Protein AF-A0A7X2H3V4-F1 (afdb_monomer)

Organism: NCBI:txid2666075

Mean predicted aligned error: 11.64 Å

pLDDT: mean 83.15, std 11.75, range [38.66, 94.12]

Secondary structure (DSSP, 8-state):
-EEEEEEES---HHHHH-TTTEEE--TT---TT--TTT-SEEEEEEEEEEEE-TTS-EEEEEE-S-HHHHHHHHHHHHHHHHHHHHHHHH-----TT-SS-EEE-HHHHHHHHHHHTT--TTSPPP-HHHHHHHSEEEPPPPPHHHHHHHHHHHHT-

Radius of gyration: 23.76 Å; Cα contacts (8 Å, |Δi|>4): 156; chains: 1; bounding box: 51×52×58 Å

Sequence (157 aa):
MDVHLTLTKKQTKEVKAYPEIYKFISSKATFDFLDLHEYVFYPISFRVVRFVLPGGTYETVITTKRRESITQEIFARMLMYNFAEMMTSHVVISQMDKRHPYQVNFTVAVHVCRHFLRSRDDEPPPDVEALIRKNILPIRPIRPRQQNMRKIREISR

Solvent-accessible surface area (backbone atoms only — not comparable to full-atom values): 9609 Å² total; per-residue (Å²): 88,83,44,66,37,28,39,23,71,65,86,48,75,66,49,70,72,39,62,79,48,31,42,77,47,63,92,84,54,92,62,79,90,58,65,52,80,84,38,54,68,42,80,47,66,40,30,45,48,74,48,76,44,99,83,76,46,76,50,78,47,78,42,73,68,56,72,72,57,48,56,51,50,52,51,50,51,50,52,50,49,54,51,28,52,56,57,54,70,72,45,79,77,83,57,80,96,51,99,54,61,66,41,74,32,59,72,58,34,42,52,49,50,54,46,54,77,62,60,56,94,89,53,84,80,70,65,59,56,62,58,36,62,74,41,58,38,70,64,74,80,80,51,74,79,58,51,57,60,51,53,58,60,61,74,74,111

Foldseek 3Di:
DKAKEKEACDDDPVLVVCVSHYDHDHPPDPCPVDPCVVPRIHIDIWDWDWDADPVRDIDIDIGPDDPVVVVVVVVVVVVLLVQLVVLLVPQDADPPPDPADKGWPSVVSSVLSVVQVVDDPPDDRDPSNVSRNVHIDGDDPQDPVNVVVVVVVVVVD

Nearest PDB structures (foldseek):
  6tl4-assembly1_A  TM=5.031E-01  e=4.381E+00  Glycine max
  7d45-assembly1_K  TM=3.070E-01  e=4.658E+00  Homo sapiens
  2wbl-assembly1_B  TM=1.951E-01  e=2.520E+00  Arabidopsis thaliana

Structure (mmCIF, N/CA/C/O backbone):
data_AF-A0A7X2H3V4-F1
#
_entry.id   AF-A0A7X2H3V4-F1
#
loop_
_atom_site.group_PDB
_atom_site.id
_atom_site.type_symbol
_atom_site.label_atom_id
_atom_site.label_alt_id
_atom_site.label_comp_id
_atom_site.label_asym_id
_atom_site.label_entity_id
_atom_site.label_seq_id
_atom_site.pdbx_PDB_ins_code
_atom_site.Cartn_x
_atom_site.Cartn_y
_atom_site.Cartn_z
_atom_site.occupancy
_atom_site.B_iso_or_equiv
_atom_site.auth_seq_id
_atom_site.auth_comp_id
_atom_site.auth_asym_id
_atom_site.auth_atom_id
_atom_site.pdbx_PDB_model_num
ATOM 1 N N . MET A 1 1 ? -17.107 -4.349 5.310 1.00 85.94 1 MET A N 1
ATOM 2 C CA . MET A 1 1 ? -17.667 -4.293 6.671 1.00 85.94 1 MET A CA 1
ATOM 3 C C . MET A 1 1 ? -17.235 -2.991 7.310 1.00 85.94 1 MET A C 1
ATOM 5 O O . MET A 1 1 ? -16.046 -2.687 7.288 1.00 85.94 1 MET A O 1
ATOM 9 N N . ASP A 1 2 ? -18.187 -2.217 7.809 1.00 88.75 2 ASP A N 1
ATOM 10 C CA . ASP A 1 2 ? -17.928 -1.021 8.605 1.00 88.75 2 ASP A CA 1
ATOM 11 C C . ASP A 1 2 ? -17.875 -1.449 10.080 1.00 88.75 2 ASP A C 1
ATOM 13 O O . ASP A 1 2 ? -18.703 -2.243 10.523 1.00 88.75 2 ASP A O 1
ATOM 17 N N . VAL A 1 3 ? -16.840 -1.020 10.799 1.00 89.75 3 VAL A N 1
ATOM 18 C CA . VAL A 1 3 ? -16.541 -1.443 12.168 1.00 89.75 3 VAL A CA 1
ATOM 19 C C . VAL A 1 3 ? -16.450 -0.203 13.045 1.00 89.75 3 VAL A C 1
ATOM 21 O O . VAL A 1 3 ? -15.623 0.677 12.803 1.00 89.75 3 VAL A O 1
ATOM 24 N N . HIS A 1 4 ? -17.292 -0.162 14.072 1.00 92.19 4 HIS A N 1
ATOM 25 C CA . HIS A 1 4 ? -17.333 0.894 15.074 1.00 92.19 4 HIS A CA 1
ATOM 26 C C . HIS A 1 4 ? -17.115 0.258 16.439 1.00 92.19 4 HIS A C 1
ATOM 28 O O . HIS A 1 4 ? -17.859 -0.640 16.819 1.00 92.19 4 HIS A O 1
ATOM 34 N N . LEU A 1 5 ? -16.076 0.684 17.148 1.00 92.00 5 LEU A N 1
ATOM 35 C CA . LEU A 1 5 ? -15.763 0.164 18.474 1.00 92.00 5 LEU A CA 1
ATOM 36 C C . LEU A 1 5 ? -15.036 1.208 19.310 1.00 92.00 5 LEU A C 1
ATOM 38 O O . LEU A 1 5 ? -14.426 2.132 18.785 1.00 92.00 5 LEU A O 1
ATOM 42 N N . THR A 1 6 ? -15.123 1.074 20.624 1.00 92.38 6 THR A N 1
ATOM 43 C CA . THR A 1 6 ? -14.528 2.001 21.584 1.00 92.38 6 THR A CA 1
ATOM 44 C C . THR A 1 6 ? -13.391 1.311 22.310 1.00 92.38 6 THR A C 1
ATOM 46 O O . THR A 1 6 ? -13.589 0.323 23.017 1.00 92.38 6 THR A O 1
ATOM 49 N N . LEU A 1 7 ? -12.181 1.827 22.134 1.00 91.12 7 LEU A N 1
ATOM 50 C CA . LEU A 1 7 ? -10.995 1.328 22.812 1.00 91.12 7 LEU A CA 1
ATOM 51 C C . LEU A 1 7 ? -10.960 1.873 24.243 1.00 91.12 7 LEU A C 1
ATOM 53 O O . LEU A 1 7 ? -11.240 3.050 24.471 1.00 91.12 7 LEU A O 1
ATOM 57 N N . THR A 1 8 ? -10.620 1.035 25.220 1.00 89.69 8 THR A N 1
ATOM 58 C CA . THR A 1 8 ? -10.492 1.477 26.617 1.00 89.69 8 THR A CA 1
ATOM 59 C C . THR A 1 8 ? -9.499 0.631 27.411 1.00 89.69 8 THR A C 1
ATOM 61 O O . THR A 1 8 ? -9.328 -0.557 27.148 1.00 89.69 8 THR A O 1
ATOM 64 N N . LYS A 1 9 ? -8.857 1.231 28.420 1.00 87.25 9 LYS A N 1
ATOM 65 C CA . LYS A 1 9 ? -8.074 0.517 29.448 1.00 87.25 9 LYS A CA 1
ATOM 66 C C . LYS A 1 9 ? -8.911 0.178 30.690 1.00 87.25 9 LYS A C 1
ATOM 68 O O . LYS A 1 9 ? -8.410 -0.467 31.609 1.00 87.25 9 LYS A O 1
ATOM 73 N N . LYS A 1 10 ? -10.180 0.601 30.761 1.00 87.50 10 LYS A N 1
ATOM 74 C CA . LYS A 1 10 ? -11.052 0.285 31.899 1.00 87.50 10 LYS A CA 1
ATOM 75 C C . LYS A 1 10 ? -11.574 -1.145 31.816 1.00 87.50 10 LYS A C 1
ATOM 77 O O . LYS A 1 10 ? -11.940 -1.636 30.755 1.00 87.50 10 LYS A O 1
ATOM 82 N N . GLN A 1 11 ? -11.652 -1.795 32.972 1.00 87.69 11 GLN A N 1
ATOM 83 C CA . GLN A 1 11 ? -12.242 -3.123 33.132 1.00 87.69 11 GLN A CA 1
ATOM 84 C C . GLN A 1 11 ? -13.469 -3.062 34.050 1.00 87.69 11 GLN A C 1
ATOM 86 O O . GLN A 1 11 ? -13.498 -3.686 35.110 1.00 87.69 11 GLN A O 1
ATOM 91 N N . THR A 1 12 ? -14.480 -2.283 33.664 1.00 90.25 12 THR A N 1
ATOM 92 C CA . THR A 1 12 ? -15.753 -2.215 34.400 1.00 90.25 12 THR A CA 1
ATOM 93 C C . THR A 1 12 ? -16.657 -3.402 34.055 1.00 90.25 12 THR A C 1
ATOM 95 O O . THR A 1 12 ? -16.435 -4.101 33.063 1.00 90.25 12 THR A O 1
ATOM 98 N N . LYS A 1 13 ? -17.692 -3.643 34.875 1.00 92.56 13 LYS A N 1
ATOM 99 C CA . LYS A 1 13 ? -18.714 -4.669 34.590 1.00 92.56 13 LYS A CA 1
ATOM 100 C C . LYS A 1 13 ? -19.421 -4.403 33.255 1.00 92.56 13 LYS A C 1
ATOM 102 O O . LYS A 1 13 ? -19.630 -5.335 32.496 1.00 92.56 13 LYS A O 1
ATOM 107 N N . GLU A 1 14 ? -19.698 -3.137 32.957 1.00 90.75 14 GLU A N 1
ATOM 108 C CA . GLU A 1 14 ? -20.308 -2.689 31.701 1.00 90.75 14 GLU A CA 1
ATOM 109 C C . GLU A 1 14 ? -19.424 -2.977 30.479 1.00 90.75 14 GLU A C 1
ATOM 111 O O . GLU A 1 14 ? -19.874 -3.620 29.539 1.00 90.75 14 GLU A O 1
ATOM 116 N N . VAL A 1 15 ? -18.136 -2.609 30.520 1.00 90.25 15 VAL A N 1
ATOM 117 C CA . VAL A 1 15 ? -17.193 -2.873 29.414 1.00 90.25 15 VAL A CA 1
ATOM 118 C C . VAL A 1 15 ? -17.079 -4.368 29.110 1.00 90.25 15 VAL A C 1
ATOM 120 O O . VAL A 1 15 ? -16.928 -4.760 27.957 1.00 90.25 15 VAL A O 1
ATOM 123 N N . LYS A 1 16 ? -17.158 -5.218 30.140 1.00 90.62 16 LYS A N 1
ATOM 124 C CA . LYS A 1 16 ? -17.139 -6.678 29.977 1.00 90.62 16 LYS A CA 1
ATOM 125 C C . LYS A 1 16 ? -18.470 -7.243 29.471 1.00 90.62 16 LYS A C 1
ATOM 127 O O . LYS A 1 16 ? -18.457 -8.318 28.883 1.00 90.62 16 LYS A O 1
ATOM 132 N N . ALA A 1 17 ? -19.583 -6.550 29.710 1.00 94.00 17 ALA A N 1
ATOM 133 C CA . ALA A 1 17 ? -20.914 -6.975 29.286 1.00 94.00 17 ALA A CA 1
ATOM 134 C C . ALA A 1 17 ? -21.182 -6.716 27.793 1.00 94.00 17 ALA A C 1
ATOM 136 O O . ALA A 1 17 ? -21.961 -7.457 27.206 1.00 94.00 17 ALA A O 1
ATOM 137 N N . TYR A 1 18 ? -20.508 -5.727 27.188 1.00 93.06 18 TYR A N 1
ATOM 138 C CA . TYR A 1 18 ? -20.735 -5.300 25.797 1.00 93.06 18 TYR A CA 1
ATOM 139 C C . TYR A 1 18 ? -19.454 -5.359 24.932 1.00 93.06 18 TYR A C 1
ATOM 141 O O . TYR A 1 18 ? -18.916 -4.317 24.528 1.00 93.06 18 TYR A O 1
ATOM 149 N N . PRO A 1 19 ? -18.903 -6.560 24.657 1.00 90.06 19 PRO A N 1
ATOM 150 C CA . PRO A 1 19 ? -17.671 -6.735 23.875 1.00 90.06 19 PRO A CA 1
ATOM 151 C C . PRO A 1 19 ? -17.794 -6.333 22.393 1.00 90.06 19 PRO A C 1
ATOM 153 O O . PRO A 1 19 ? -16.780 -6.153 21.717 1.00 90.06 19 PRO A O 1
ATOM 156 N N . GLU A 1 20 ? -19.013 -6.207 21.873 1.00 89.62 20 GLU A N 1
ATOM 157 C CA . GLU A 1 20 ? -19.311 -5.701 20.533 1.00 89.62 20 GLU A CA 1
ATOM 158 C C . GLU A 1 20 ? -19.121 -4.183 20.416 1.00 89.62 20 GLU A C 1
ATOM 160 O O . GLU A 1 20 ? -18.825 -3.689 19.330 1.00 89.62 20 GLU A O 1
ATOM 165 N N . ILE A 1 21 ? -19.230 -3.456 21.535 1.00 89.50 21 ILE A N 1
ATOM 166 C CA . ILE A 1 21 ? -19.042 -2.002 21.607 1.00 89.50 21 ILE A CA 1
ATOM 167 C C . ILE A 1 21 ? -17.633 -1.669 22.098 1.00 89.50 21 ILE A C 1
ATOM 169 O O . ILE A 1 21 ? -16.978 -0.781 21.548 1.00 89.50 21 ILE A O 1
ATOM 173 N N . TYR A 1 22 ? -17.146 -2.368 23.128 1.00 92.75 22 TYR A N 1
ATOM 174 C CA . TYR A 1 22 ? -15.889 -2.036 23.794 1.00 92.75 22 TYR A CA 1
ATOM 175 C C . TYR A 1 22 ? -14.777 -3.038 23.507 1.00 92.75 22 TYR A C 1
ATOM 177 O O . TYR A 1 22 ? -14.928 -4.250 23.655 1.00 92.75 22 TYR A O 1
ATOM 185 N N . LYS A 1 23 ? -13.588 -2.512 23.207 1.00 91.31 23 LYS A N 1
ATOM 186 C CA . LYS A 1 23 ? -12.362 -3.299 23.101 1.00 91.31 23 LYS A CA 1
ATOM 187 C C . LYS A 1 23 ? -11.369 -2.876 24.176 1.00 91.31 23 LYS A C 1
ATOM 189 O O . LYS A 1 23 ? -10.806 -1.783 24.134 1.00 91.31 23 LYS A O 1
ATOM 194 N N . PHE A 1 24 ? -11.120 -3.780 25.121 1.00 90.31 24 PHE A N 1
ATOM 195 C CA . PHE A 1 24 ? -10.093 -3.575 26.135 1.00 90.31 24 PHE A CA 1
ATOM 196 C C . PHE A 1 24 ? -8.688 -3.612 25.516 1.00 90.31 24 PHE A C 1
ATOM 198 O O . PHE A 1 24 ? -8.348 -4.542 24.779 1.00 90.31 24 PHE A O 1
ATOM 205 N N . ILE A 1 25 ? -7.861 -2.628 25.866 1.00 87.00 25 ILE A N 1
ATOM 206 C CA . ILE A 1 25 ? -6.436 -2.575 25.544 1.00 87.00 25 ILE A CA 1
ATOM 207 C C . ILE A 1 25 ? -5.648 -2.724 26.841 1.00 87.00 25 ILE A C 1
ATOM 209 O O . ILE A 1 25 ? -5.830 -1.967 27.791 1.00 87.00 25 ILE A O 1
ATOM 213 N N . SER A 1 26 ? -4.752 -3.710 26.874 1.00 84.00 26 SER A N 1
ATOM 214 C CA . SER A 1 26 ? -3.846 -3.907 28.006 1.00 84.00 26 SER A CA 1
ATOM 215 C C . SER A 1 26 ? -2.951 -2.684 28.204 1.00 84.00 26 SER A C 1
ATOM 217 O O . SER A 1 26 ? -2.456 -2.108 27.238 1.00 84.00 26 SER A O 1
ATOM 219 N N . SER A 1 27 ? -2.657 -2.331 29.455 1.00 77.38 27 SER A N 1
ATOM 220 C CA . SER A 1 27 ? -1.674 -1.290 29.779 1.00 77.38 27 SER A CA 1
ATOM 221 C C . SER A 1 27 ? -0.264 -1.613 29.274 1.00 77.38 27 SER A C 1
ATOM 223 O O . SER A 1 27 ? 0.529 -0.699 29.100 1.00 77.38 27 SER A O 1
ATOM 225 N N . LYS A 1 28 ? 0.029 -2.893 29.007 1.00 81.88 28 LYS A N 1
ATOM 226 C CA . LYS A 1 28 ? 1.307 -3.374 28.456 1.00 81.88 28 LYS A CA 1
ATOM 227 C C . LYS A 1 28 ? 1.367 -3.360 26.923 1.00 81.88 28 LYS A C 1
ATOM 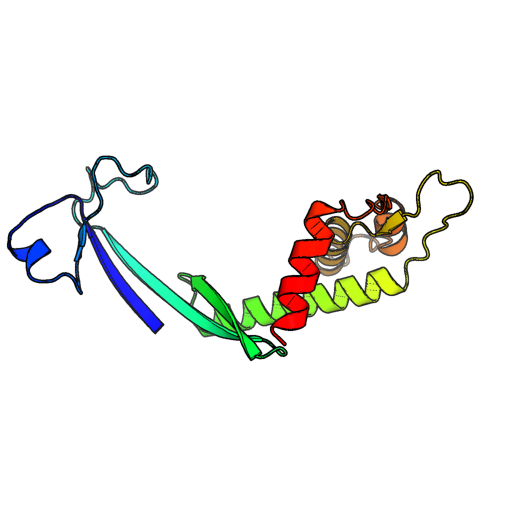229 O O . LYS A 1 28 ? 2.366 -3.794 26.360 1.00 81.88 28 LYS A O 1
ATOM 234 N N . ALA A 1 29 ? 0.289 -2.977 26.238 1.00 81.44 29 ALA A N 1
ATOM 235 C CA . ALA A 1 29 ? 0.296 -2.912 24.781 1.00 81.44 29 ALA A CA 1
ATOM 236 C C . ALA A 1 29 ? 1.259 -1.808 24.313 1.00 81.44 29 ALA A C 1
ATOM 238 O O . ALA A 1 29 ? 1.171 -0.688 24.803 1.00 81.44 29 ALA A O 1
ATOM 239 N N . THR A 1 30 ? 2.121 -2.104 23.336 1.00 79.31 30 THR A N 1
ATOM 240 C CA . THR A 1 30 ? 3.097 -1.167 22.732 1.00 79.31 30 THR A CA 1
ATOM 241 C C . THR A 1 30 ? 2.443 -0.152 21.782 1.00 79.31 30 THR A C 1
ATOM 243 O O . THR A 1 30 ? 3.018 0.227 20.764 1.00 79.31 30 THR A O 1
ATOM 246 N N . PHE A 1 31 ? 1.174 0.179 22.014 1.00 72.56 31 PHE A N 1
ATOM 247 C CA . PHE A 1 31 ? 0.389 1.029 21.129 1.00 72.56 31 PHE A CA 1
ATOM 248 C C . PHE A 1 31 ? 0.334 2.444 21.697 1.00 72.56 31 PHE A C 1
ATOM 250 O O . PHE A 1 31 ? -0.657 2.847 22.305 1.00 72.56 31 PHE A O 1
ATOM 257 N N . ASP A 1 32 ? 1.425 3.178 21.491 1.00 73.12 32 ASP A N 1
ATOM 258 C CA . ASP A 1 32 ? 1.675 4.478 22.131 1.00 73.12 32 ASP A CA 1
ATOM 259 C C . ASP A 1 32 ? 0.983 5.651 21.418 1.00 73.12 32 ASP A C 1
ATOM 261 O O . ASP A 1 32 ? 1.001 6.780 21.893 1.00 73.12 32 ASP A O 1
ATOM 265 N N . PHE A 1 33 ? 0.336 5.391 20.278 1.00 71.06 33 PHE A N 1
ATOM 266 C CA . PHE A 1 33 ? -0.344 6.413 19.477 1.00 71.06 33 PHE A CA 1
ATOM 267 C C . PHE A 1 33 ? -1.656 6.914 20.095 1.00 71.06 33 PHE A C 1
ATOM 269 O O . PHE A 1 33 ? -2.221 7.887 19.600 1.00 71.06 33 PHE A O 1
ATOM 276 N N . LEU A 1 34 ? -2.167 6.242 21.133 1.00 72.69 34 LEU A N 1
ATOM 277 C CA . LEU A 1 34 ? -3.394 6.632 21.823 1.00 72.69 34 LEU A CA 1
ATOM 278 C C . LEU A 1 34 ? -3.101 7.010 23.270 1.00 72.69 34 LEU A C 1
ATOM 280 O O . LEU A 1 34 ? -2.796 6.144 24.097 1.00 72.69 34 LEU A O 1
ATOM 284 N N . ASP A 1 35 ? -3.297 8.286 23.596 1.00 72.94 35 ASP A N 1
ATOM 285 C CA . ASP A 1 35 ? -3.327 8.728 24.984 1.00 72.94 35 ASP A CA 1
ATOM 286 C C . ASP A 1 35 ? -4.657 8.332 25.643 1.00 72.94 35 ASP A C 1
ATOM 288 O O . ASP A 1 35 ? -5.625 9.090 25.722 1.00 72.94 35 ASP A O 1
ATOM 292 N N . LEU A 1 36 ? -4.699 7.084 26.109 1.00 70.19 36 LEU A N 1
ATOM 293 C CA . LEU A 1 36 ? -5.833 6.540 26.855 1.00 70.19 36 LEU A CA 1
ATOM 294 C C . LEU A 1 36 ? -5.833 6.944 28.345 1.00 70.19 36 LEU A C 1
ATOM 296 O O . LEU A 1 36 ? -6.675 6.446 29.095 1.00 70.19 36 LEU A O 1
ATOM 300 N N . HIS A 1 37 ? -4.878 7.774 28.794 1.00 68.94 37 HIS A N 1
ATOM 301 C CA . HIS A 1 37 ? -4.889 8.360 30.141 1.00 68.94 37 HIS A CA 1
ATOM 302 C C . HIS A 1 37 ? -5.697 9.656 30.149 1.00 68.94 37 HIS A C 1
ATOM 304 O O . HIS A 1 37 ? -6.512 9.842 31.051 1.00 68.94 37 HIS A O 1
ATOM 310 N N . GLU A 1 38 ? -5.527 10.493 29.124 1.00 77.25 38 GLU A N 1
ATOM 311 C CA . GLU A 1 38 ? -6.374 11.667 28.900 1.00 77.25 38 GLU A CA 1
ATOM 312 C C . GLU A 1 38 ? -7.768 11.248 28.393 1.00 77.25 38 GLU A C 1
ATOM 314 O O . GLU A 1 38 ? -8.789 11.682 28.929 1.00 77.25 38 GLU A O 1
ATOM 319 N N . TYR A 1 39 ? -7.830 10.310 27.437 1.00 78.06 39 TYR A N 1
ATOM 320 C CA . TYR A 1 39 ? -9.083 9.824 26.847 1.00 78.06 39 TYR A CA 1
ATOM 321 C C . TYR A 1 39 ? -9.373 8.370 27.228 1.00 78.06 39 TYR A C 1
ATOM 323 O O . TYR A 1 39 ? -9.006 7.417 26.546 1.00 78.06 39 TYR A O 1
ATOM 331 N N . VAL A 1 40 ? -10.110 8.188 28.322 1.00 84.81 40 VAL A N 1
ATOM 332 C CA . VAL A 1 40 ? -10.440 6.868 28.895 1.00 84.81 40 VAL A CA 1
ATOM 333 C C . VAL A 1 40 ? -11.246 5.961 27.943 1.00 84.81 40 VAL A C 1
ATOM 335 O O . VAL A 1 40 ? -11.152 4.729 28.023 1.00 84.81 40 VAL A O 1
ATOM 338 N N . PHE A 1 41 ? -12.045 6.561 27.058 1.00 88.75 41 PHE A N 1
ATOM 339 C CA . PHE A 1 41 ? -12.833 5.889 26.026 1.00 88.75 41 PHE A CA 1
ATOM 340 C C . PHE A 1 41 ? -12.517 6.516 24.673 1.00 88.75 41 PHE A C 1
ATOM 342 O O . PHE A 1 41 ? -12.760 7.702 24.468 1.00 88.75 41 PHE A O 1
ATOM 349 N N . TYR A 1 42 ? -11.990 5.713 23.753 1.00 89.81 42 TYR A N 1
ATOM 350 C CA . TYR A 1 42 ? -11.528 6.185 22.455 1.00 89.81 42 TYR A CA 1
ATOM 351 C C . TYR A 1 42 ? -12.334 5.531 21.326 1.00 89.81 42 TYR A C 1
ATOM 353 O O . TYR A 1 42 ? -12.056 4.382 20.959 1.00 89.81 42 TYR A O 1
ATOM 361 N N . PRO A 1 43 ? -13.363 6.211 20.790 1.00 90.38 43 PRO A N 1
ATOM 362 C CA . PRO A 1 43 ? -14.152 5.679 19.691 1.00 90.38 43 PRO A CA 1
ATOM 363 C C . PRO A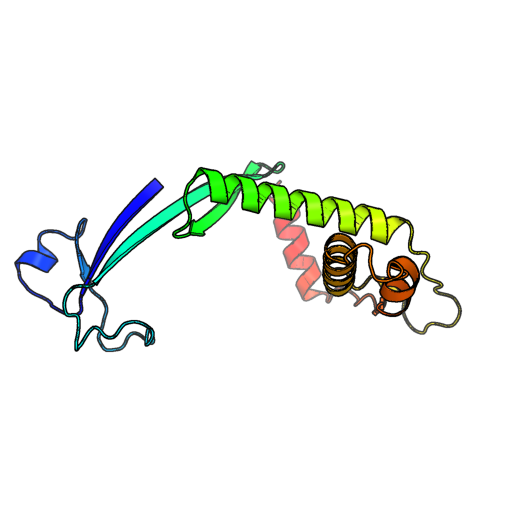 1 43 ? -13.306 5.627 18.417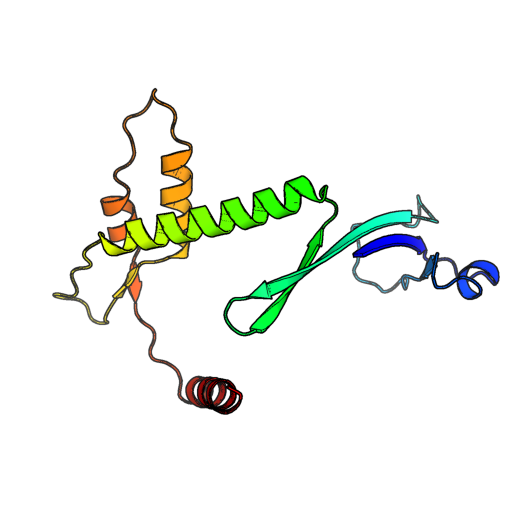 1.00 90.38 43 PRO A C 1
ATOM 365 O O . PRO A 1 43 ? -12.733 6.624 17.985 1.00 90.38 43 PRO A O 1
ATOM 368 N N . ILE A 1 44 ? -13.256 4.459 17.784 1.00 88.94 44 ILE A N 1
ATOM 369 C CA . ILE A 1 44 ? -12.603 4.250 16.497 1.00 88.94 44 ILE A CA 1
ATOM 370 C C . ILE A 1 44 ? -13.605 3.684 15.495 1.00 88.94 44 ILE A C 1
ATOM 372 O O . ILE A 1 44 ? -14.406 2.796 15.786 1.00 88.94 44 ILE A O 1
ATOM 376 N N . SER A 1 45 ? -13.546 4.229 14.285 1.00 89.81 45 SER A N 1
ATOM 377 C CA . SER A 1 45 ? -14.348 3.787 13.152 1.00 89.81 45 SER A CA 1
ATOM 378 C C . SER A 1 45 ? -13.422 3.457 11.997 1.00 89.81 45 SER A C 1
ATOM 380 O O . SER A 1 45 ? -12.661 4.311 11.539 1.00 89.81 45 SER A O 1
ATOM 382 N N . PHE A 1 46 ? -13.475 2.222 11.520 1.00 90.12 46 PHE A N 1
ATOM 383 C CA . PHE A 1 46 ? -12.692 1.783 10.375 1.00 90.12 46 PHE A CA 1
ATOM 384 C C . PHE A 1 46 ? -13.477 0.780 9.544 1.00 90.12 46 PHE A C 1
ATOM 386 O O . PHE A 1 46 ? -14.518 0.263 9.934 1.00 90.12 46 PHE A O 1
ATOM 393 N N . ARG A 1 47 ? -12.973 0.512 8.351 1.00 88.31 47 ARG A N 1
ATOM 394 C CA . ARG A 1 47 ? -13.580 -0.387 7.385 1.00 88.31 47 ARG A CA 1
ATOM 395 C C . ARG A 1 47 ? -12.636 -1.527 7.111 1.00 88.31 47 ARG A C 1
ATOM 397 O O . ARG A 1 47 ? -11.436 -1.320 6.959 1.00 88.31 47 ARG A O 1
ATOM 404 N N . VAL A 1 48 ? -13.212 -2.711 6.986 1.00 90.12 48 VAL A N 1
ATOM 405 C CA . VAL A 1 48 ? -12.541 -3.902 6.483 1.00 90.12 48 VAL A CA 1
ATOM 406 C C . VAL A 1 48 ? -13.136 -4.197 5.113 1.00 90.12 48 VAL A C 1
ATOM 408 O O . VAL A 1 48 ? -14.327 -4.512 4.992 1.00 90.12 48 VAL A O 1
ATOM 411 N N . VAL A 1 49 ? -12.327 -4.041 4.070 1.00 88.75 49 VAL A N 1
ATOM 412 C CA . VAL A 1 49 ? -12.703 -4.334 2.685 1.00 88.75 49 VAL A CA 1
ATOM 413 C C . VAL A 1 49 ? -11.953 -5.578 2.255 1.00 88.75 49 VAL A C 1
ATOM 415 O O . VAL A 1 49 ? -10.728 -5.599 2.296 1.00 88.75 49 VAL A O 1
ATOM 418 N N . ARG A 1 50 ? -12.691 -6.610 1.852 1.00 89.94 50 ARG A N 1
ATOM 419 C CA . ARG A 1 50 ? -12.136 -7.854 1.327 1.00 89.94 50 ARG A CA 1
ATOM 420 C C . ARG A 1 50 ? -12.591 -8.009 -0.117 1.00 89.94 50 ARG A C 1
ATOM 422 O O . ARG A 1 50 ? -13.790 -7.950 -0.375 1.00 89.94 50 ARG A O 1
ATOM 429 N N . PHE A 1 51 ? -11.649 -8.180 -1.033 1.00 86.31 51 PHE A N 1
ATOM 430 C CA . PHE A 1 51 ? -11.921 -8.345 -2.461 1.00 86.31 51 PHE A CA 1
ATOM 431 C C . PHE A 1 51 ? -11.176 -9.559 -3.013 1.00 86.31 51 PHE A C 1
ATOM 433 O O . PHE A 1 51 ? -10.193 -10.019 -2.429 1.00 86.31 51 PHE A O 1
ATOM 440 N N . VAL A 1 52 ? -11.705 -10.114 -4.101 1.00 88.00 52 VAL A N 1
ATOM 441 C CA . VAL A 1 52 ? -11.164 -11.301 -4.768 1.00 88.00 52 VAL A CA 1
ATOM 442 C C . VAL A 1 52 ? -10.171 -10.856 -5.831 1.00 88.00 52 VAL A C 1
ATOM 444 O O . VAL A 1 52 ? -10.462 -9.965 -6.627 1.00 88.00 52 VAL A O 1
ATOM 447 N N . LEU A 1 53 ? -9.001 -11.479 -5.837 1.00 86.06 53 LEU A N 1
ATOM 448 C CA . LEU A 1 53 ? -8.000 -11.325 -6.882 1.00 86.06 53 LEU A CA 1
ATOM 449 C C . LEU A 1 53 ? -8.275 -12.310 -8.030 1.00 86.06 53 LEU A C 1
ATOM 451 O O . LEU A 1 53 ? -8.895 -13.350 -7.801 1.00 86.06 53 LEU A O 1
ATOM 455 N N . PRO A 1 54 ? -7.747 -12.065 -9.245 1.00 80.69 54 PRO A N 1
ATOM 456 C CA . PRO A 1 54 ? -7.940 -12.947 -10.404 1.00 80.69 54 PRO A CA 1
ATOM 457 C C . PRO A 1 54 ? -7.544 -14.424 -10.199 1.00 80.69 54 PRO A C 1
ATOM 459 O O . PRO A 1 54 ? -7.951 -15.277 -10.975 1.00 80.69 54 PRO A O 1
ATOM 462 N N . GLY A 1 55 ? -6.780 -14.750 -9.150 1.00 84.88 55 GLY A N 1
ATOM 463 C CA . GLY A 1 55 ? -6.433 -16.125 -8.765 1.00 84.88 55 GLY A CA 1
ATOM 464 C C . GLY A 1 55 ? -7.349 -16.764 -7.713 1.00 84.88 55 GLY A C 1
ATOM 465 O O . GLY A 1 55 ? -6.938 -17.734 -7.085 1.00 84.88 55 GLY A O 1
ATOM 466 N N . GLY A 1 56 ? -8.522 -16.185 -7.432 1.00 87.62 56 GLY A N 1
ATOM 467 C CA . GLY A 1 56 ? -9.465 -16.670 -6.411 1.00 87.62 56 GLY A CA 1
ATOM 468 C C . GLY A 1 56 ? -9.026 -16.421 -4.961 1.00 87.62 56 GLY A C 1
ATOM 469 O O . GLY A 1 56 ? -9.764 -16.714 -4.022 1.00 87.62 56 GLY A O 1
ATOM 470 N N . THR A 1 57 ? -7.835 -15.858 -4.754 1.00 90.81 57 THR A N 1
ATOM 471 C CA . THR A 1 57 ? -7.351 -15.446 -3.436 1.00 90.81 57 THR A CA 1
ATOM 472 C C . THR A 1 57 ? -8.025 -14.154 -2.995 1.00 90.81 57 THR A C 1
ATOM 474 O O . THR A 1 57 ? -8.467 -13.347 -3.810 1.00 90.81 57 THR A O 1
ATOM 477 N N . TYR A 1 58 ? -8.096 -13.940 -1.684 1.00 88.25 58 TYR A N 1
ATOM 478 C CA . TYR A 1 58 ? -8.664 -12.721 -1.125 1.00 88.25 58 TYR A CA 1
ATOM 479 C C . TYR A 1 58 ? -7.572 -11.812 -0.589 1.00 88.25 58 TYR A C 1
ATOM 481 O O . TYR A 1 58 ? -6.693 -12.262 0.146 1.00 88.25 58 TYR A O 1
ATOM 489 N N . GLU A 1 59 ? -7.697 -10.524 -0.872 1.00 86.94 59 GLU A N 1
ATOM 490 C CA . GLU A 1 59 ? -6.919 -9.482 -0.217 1.00 86.94 59 GLU A CA 1
ATOM 491 C C . GLU A 1 59 ? -7.836 -8.667 0.697 1.00 86.94 59 GLU A C 1
ATOM 493 O O . GLU A 1 59 ? -9.015 -8.463 0.399 1.00 86.94 59 GLU A O 1
ATOM 498 N N . THR A 1 60 ? -7.321 -8.273 1.864 1.00 89.44 60 THR A N 1
ATOM 499 C CA . THR A 1 60 ? -8.081 -7.529 2.874 1.00 89.44 60 THR A CA 1
ATOM 500 C C . THR A 1 60 ? -7.362 -6.239 3.228 1.00 89.44 60 THR A C 1
ATOM 502 O O . THR A 1 60 ? -6.191 -6.253 3.593 1.00 89.44 60 THR A O 1
ATOM 505 N N . VAL A 1 61 ? -8.090 -5.128 3.161 1.00 87.19 61 VAL A N 1
ATOM 506 C CA . VAL A 1 61 ? -7.607 -3.785 3.479 1.00 87.19 61 VAL A CA 1
ATOM 507 C C . VAL A 1 61 ? -8.389 -3.240 4.667 1.00 87.19 61 VAL A C 1
ATOM 509 O O . VAL A 1 61 ? -9.622 -3.263 4.674 1.00 87.19 61 VAL A O 1
ATOM 512 N N . ILE A 1 62 ? -7.660 -2.723 5.657 1.00 89.38 62 ILE A N 1
ATOM 513 C CA . ILE A 1 62 ? -8.212 -1.989 6.799 1.00 89.38 62 ILE A CA 1
ATOM 514 C C . ILE A 1 62 ? -7.967 -0.498 6.572 1.00 89.38 62 ILE A C 1
ATOM 516 O O . ILE A 1 62 ? -6.837 -0.092 6.311 1.00 89.38 62 ILE A O 1
ATOM 520 N N . THR A 1 63 ? -9.013 0.326 6.632 1.00 87.44 63 THR A N 1
ATOM 521 C CA . THR A 1 63 ? -8.905 1.758 6.309 1.00 87.44 63 THR A CA 1
ATOM 522 C C . THR A 1 63 ? -10.010 2.596 6.942 1.00 87.44 63 THR A C 1
ATOM 524 O O . THR A 1 63 ? -11.132 2.134 7.122 1.00 87.44 63 THR A O 1
ATOM 527 N N . THR A 1 64 ? -9.716 3.856 7.252 1.00 88.25 64 THR A N 1
ATOM 528 C CA . THR A 1 64 ? -10.690 4.847 7.743 1.00 88.25 64 THR A CA 1
ATOM 529 C C . THR A 1 64 ? -11.329 5.662 6.607 1.00 88.25 64 THR A C 1
ATOM 531 O O . THR A 1 64 ? -12.286 6.406 6.824 1.00 88.25 64 THR A O 1
ATOM 534 N N . LYS A 1 65 ? -10.843 5.509 5.367 1.00 81.62 65 LYS A N 1
ATOM 535 C CA . LYS A 1 65 ? -11.301 6.272 4.192 1.00 81.62 65 LYS A CA 1
ATOM 536 C C . LYS A 1 65 ? -12.696 5.862 3.726 1.00 81.62 65 LYS A C 1
ATOM 538 O O . LYS A 1 65 ? -13.078 4.702 3.882 1.00 81.62 65 LYS A O 1
ATOM 543 N N . ARG A 1 66 ? -13.442 6.810 3.136 1.00 81.56 66 ARG A N 1
ATOM 544 C CA . ARG A 1 66 ? -14.781 6.598 2.539 1.00 81.56 66 ARG A CA 1
ATOM 545 C C . ARG A 1 66 ? -14.744 5.517 1.456 1.00 81.56 66 ARG A C 1
ATOM 547 O O . ARG A 1 66 ? -13.720 5.360 0.796 1.00 81.56 66 ARG A O 1
ATOM 554 N N . ARG A 1 67 ? -15.846 4.776 1.278 1.00 76.38 67 ARG A N 1
ATOM 555 C CA . ARG A 1 67 ? -15.906 3.604 0.383 1.00 76.38 67 ARG A CA 1
ATOM 556 C C . ARG A 1 67 ? -15.519 3.964 -1.051 1.00 76.38 67 ARG A C 1
ATOM 558 O O . ARG A 1 67 ? -14.739 3.240 -1.662 1.00 76.38 67 ARG A O 1
ATOM 565 N N . GLU A 1 68 ? -15.976 5.109 -1.538 1.00 77.56 68 GLU A N 1
ATOM 566 C CA . GLU A 1 68 ? -15.687 5.610 -2.884 1.00 77.56 68 GLU A CA 1
ATOM 567 C C . GLU A 1 68 ? -14.184 5.882 -3.057 1.00 77.56 68 GLU A C 1
ATOM 569 O O . GLU A 1 68 ? -13.584 5.505 -4.063 1.00 77.56 68 GLU A O 1
ATOM 574 N N . SER A 1 69 ? -13.544 6.448 -2.028 1.00 82.81 69 SER A N 1
ATOM 575 C CA . SER A 1 69 ? -12.107 6.736 -2.025 1.00 82.81 69 SER A CA 1
ATOM 576 C C . SER A 1 69 ? -11.238 5.476 -1.975 1.00 82.81 69 SER A C 1
ATOM 578 O O . SER A 1 69 ? -10.123 5.494 -2.489 1.00 82.81 69 SER A O 1
ATOM 580 N N . ILE A 1 70 ? -11.720 4.381 -1.374 1.00 82.38 70 ILE A N 1
ATOM 581 C CA . ILE A 1 70 ? -10.986 3.103 -1.337 1.00 82.38 70 ILE A CA 1
ATOM 582 C C . ILE A 1 70 ? -10.893 2.520 -2.744 1.00 82.38 70 ILE A C 1
ATOM 584 O O . ILE A 1 70 ? -9.809 2.161 -3.194 1.00 82.38 70 ILE A O 1
ATOM 588 N N . THR A 1 71 ? -12.023 2.455 -3.449 1.00 83.12 71 THR A N 1
ATOM 589 C CA . THR A 1 71 ? -12.085 1.947 -4.821 1.00 83.12 71 THR A CA 1
ATOM 590 C C . THR A 1 71 ? -11.186 2.766 -5.748 1.00 83.12 71 THR A C 1
ATOM 592 O O . THR A 1 71 ? -10.385 2.200 -6.488 1.00 83.12 71 THR A O 1
ATOM 595 N N . GLN A 1 72 ? -11.244 4.097 -5.643 1.00 86.88 72 GLN A N 1
ATOM 596 C CA . GLN A 1 72 ? -10.357 4.999 -6.383 1.00 86.88 72 GLN A CA 1
ATOM 597 C C . GLN A 1 72 ? -8.877 4.754 -6.068 1.00 86.88 72 GLN A C 1
ATOM 599 O O . GLN A 1 72 ? -8.056 4.720 -6.979 1.00 86.88 72 GLN A O 1
ATOM 604 N N . GLU A 1 73 ? -8.521 4.548 -4.799 1.00 86.12 73 GLU A N 1
ATOM 605 C CA . GLU A 1 73 ? -7.141 4.262 -4.402 1.00 86.12 73 GLU A CA 1
ATOM 606 C C . GLU A 1 73 ? -6.642 2.923 -4.960 1.00 86.12 73 GLU A C 1
ATOM 608 O O . GLU A 1 73 ? -5.509 2.848 -5.437 1.00 86.12 73 GLU A O 1
ATOM 613 N N . ILE A 1 74 ? -7.478 1.882 -4.943 1.00 85.94 74 ILE A N 1
ATOM 614 C CA . ILE A 1 74 ? -7.144 0.575 -5.523 1.00 85.94 74 ILE A CA 1
ATOM 615 C C . ILE A 1 74 ? -6.933 0.710 -7.036 1.00 85.94 74 ILE A C 1
ATOM 617 O O . ILE A 1 74 ? -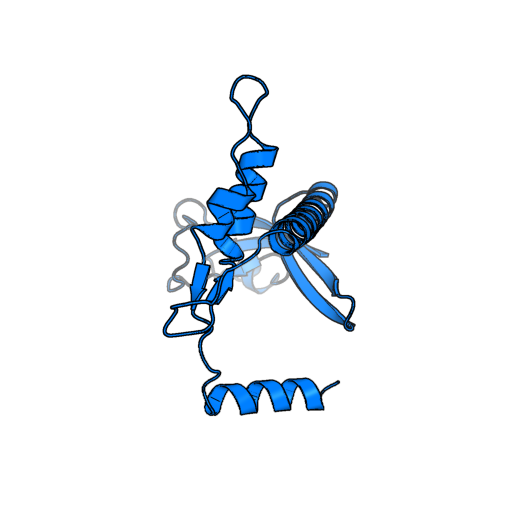5.894 0.286 -7.544 1.00 85.94 74 ILE A O 1
ATOM 621 N N . PHE A 1 75 ? -7.861 1.353 -7.751 1.00 87.62 75 PHE A N 1
ATOM 622 C CA . PHE A 1 75 ? -7.727 1.567 -9.194 1.00 87.62 75 PHE A CA 1
ATOM 623 C C . PHE A 1 75 ? -6.510 2.420 -9.547 1.00 87.62 75 PHE A C 1
ATOM 625 O O . PHE A 1 75 ? -5.767 2.060 -10.454 1.00 87.62 75 PHE A O 1
ATOM 632 N N . ALA A 1 76 ? -6.249 3.497 -8.804 1.00 89.88 76 ALA A N 1
ATOM 633 C CA . ALA A 1 76 ? -5.069 4.328 -9.015 1.00 89.88 76 ALA A CA 1
ATOM 634 C C . ALA A 1 76 ? -3.769 3.533 -8.815 1.00 89.88 76 ALA A C 1
ATOM 636 O O . ALA A 1 76 ? -2.828 3.695 -9.589 1.00 89.88 76 ALA A O 1
ATOM 637 N N . ARG A 1 77 ? -3.707 2.645 -7.812 1.00 88.94 77 ARG A N 1
ATOM 638 C CA . ARG A 1 77 ? -2.548 1.764 -7.595 1.00 88.94 77 ARG A CA 1
ATOM 639 C C . ARG A 1 77 ? -2.378 0.741 -8.719 1.00 88.94 77 ARG A C 1
ATOM 641 O O . ARG A 1 77 ? -1.253 0.556 -9.170 1.00 88.94 77 ARG A O 1
ATOM 648 N N . MET A 1 78 ? -3.462 0.117 -9.189 1.00 89.56 78 MET A N 1
ATOM 649 C CA . MET A 1 78 ? -3.411 -0.815 -10.325 1.00 89.56 78 MET A CA 1
ATOM 650 C C . MET A 1 78 ? -2.980 -0.113 -11.614 1.00 89.56 78 MET A C 1
ATOM 652 O O . MET A 1 78 ? -2.101 -0.599 -12.315 1.00 89.56 78 MET A O 1
ATOM 656 N N . LEU A 1 79 ? -3.542 1.061 -11.900 1.00 92.31 79 LEU A N 1
ATOM 657 C CA . LEU A 1 79 ? -3.183 1.839 -13.081 1.00 92.31 79 LEU A CA 1
ATOM 658 C C . LEU A 1 79 ? -1.711 2.264 -13.043 1.00 92.31 79 LEU A C 1
ATOM 660 O O . LEU A 1 79 ? -1.008 2.114 -14.036 1.00 92.31 79 LEU A O 1
ATOM 664 N N . MET A 1 80 ? -1.226 2.728 -11.886 1.00 93.06 80 MET A N 1
ATOM 665 C CA . MET A 1 80 ? 0.193 3.040 -11.683 1.00 93.06 80 MET A CA 1
ATOM 666 C C . MET A 1 80 ? 1.094 1.823 -11.893 1.00 93.06 80 MET A C 1
ATOM 668 O O . MET A 1 80 ? 2.174 1.968 -12.460 1.00 93.06 80 MET A O 1
ATOM 672 N N . TYR A 1 81 ? 0.673 0.645 -11.426 1.00 92.88 81 TYR A N 1
ATOM 673 C CA . TYR A 1 81 ? 1.415 -0.597 -11.624 1.00 92.88 81 TYR A CA 1
ATOM 674 C C . TYR A 1 81 ? 1.506 -0.950 -13.109 1.00 92.88 81 TYR A C 1
ATOM 676 O O . TYR A 1 81 ? 2.611 -1.103 -13.616 1.00 92.88 81 TYR A O 1
ATOM 684 N N . ASN A 1 82 ? 0.371 -0.980 -13.813 1.00 93.06 82 ASN A N 1
ATOM 685 C CA . ASN A 1 82 ? 0.319 -1.300 -15.241 1.00 93.06 82 ASN A CA 1
ATOM 686 C C . ASN A 1 82 ? 1.113 -0.288 -16.078 1.00 93.06 82 ASN A C 1
ATOM 688 O O . ASN A 1 82 ? 1.821 -0.664 -17.008 1.00 93.06 82 ASN A O 1
ATOM 692 N N . PHE A 1 83 ? 1.024 1.003 -15.739 1.00 93.19 83 PHE A N 1
ATOM 693 C CA . PHE A 1 83 ? 1.804 2.047 -16.397 1.00 93.19 83 PHE A CA 1
ATOM 694 C C . PHE A 1 83 ? 3.306 1.845 -16.180 1.00 93.19 83 PHE A C 1
ATOM 696 O O . PHE A 1 83 ? 4.071 1.871 -17.141 1.00 93.19 83 PHE A O 1
ATOM 703 N N . ALA A 1 84 ? 3.732 1.596 -14.938 1.00 93.38 84 ALA A N 1
ATOM 704 C CA . ALA A 1 84 ? 5.132 1.314 -14.646 1.00 93.38 84 ALA A CA 1
ATOM 705 C C . ALA A 1 84 ? 5.611 0.041 -15.357 1.00 93.38 84 ALA A C 1
ATOM 707 O O . ALA A 1 84 ? 6.691 0.055 -15.933 1.00 93.38 84 ALA A O 1
ATOM 708 N N . GLU A 1 85 ? 4.814 -1.027 -15.378 1.00 92.56 85 GLU A N 1
ATOM 709 C CA . GLU A 1 85 ? 5.128 -2.270 -16.088 1.00 92.56 85 GLU A CA 1
ATOM 710 C C . GLU A 1 85 ? 5.349 -2.024 -17.585 1.00 92.56 85 GLU A C 1
ATOM 712 O O . GLU A 1 85 ? 6.412 -2.361 -18.114 1.00 92.56 85 GLU A O 1
ATOM 717 N N . MET A 1 86 ? 4.412 -1.333 -18.237 1.00 91.19 86 MET A N 1
ATOM 718 C CA . MET A 1 86 ? 4.523 -0.933 -19.639 1.00 91.19 86 MET A CA 1
ATOM 719 C C . MET A 1 86 ? 5.783 -0.097 -19.894 1.00 91.19 86 MET A C 1
ATOM 721 O O . MET A 1 86 ? 6.563 -0.438 -20.780 1.00 91.19 86 MET A O 1
ATOM 725 N N . MET A 1 87 ? 6.053 0.928 -19.079 1.00 90.75 87 MET A N 1
ATOM 726 C CA . MET A 1 87 ? 7.270 1.739 -19.209 1.00 90.75 87 MET A CA 1
ATOM 727 C C . MET A 1 87 ? 8.539 0.899 -19.043 1.00 90.75 87 MET A C 1
ATOM 729 O O . MET A 1 87 ? 9.477 1.027 -19.824 1.00 90.75 87 MET A O 1
ATOM 733 N N . THR A 1 88 ? 8.577 -0.001 -18.057 1.00 92.19 88 THR A N 1
ATOM 734 C CA . THR A 1 88 ? 9.741 -0.872 -17.845 1.00 92.19 88 THR A CA 1
ATOM 735 C C . THR A 1 88 ? 9.960 -1.876 -18.971 1.00 92.19 88 THR A C 1
ATOM 737 O O . THR A 1 88 ? 11.102 -2.276 -19.180 1.00 92.19 88 THR A O 1
ATOM 740 N N . SER A 1 89 ? 8.916 -2.250 -19.720 1.00 88.31 89 SER A N 1
ATOM 741 C CA . SER A 1 89 ? 9.032 -3.166 -20.862 1.00 88.31 89 SER A CA 1
ATOM 742 C C . SER A 1 89 ? 9.810 -2.566 -22.041 1.00 88.31 89 SER A C 1
ATOM 744 O O . SER A 1 89 ? 10.492 -3.296 -22.757 1.00 88.31 89 SER A O 1
ATOM 746 N N . HIS A 1 90 ? 9.773 -1.240 -22.206 1.00 86.69 90 HIS A N 1
ATOM 747 C CA . HIS A 1 90 ? 10.530 -0.530 -23.243 1.00 86.69 90 HIS A CA 1
ATOM 748 C C . HIS A 1 90 ? 11.990 -0.267 -22.836 1.00 86.69 90 HIS A C 1
ATOM 750 O O . HIS A 1 90 ? 12.845 0.012 -23.678 1.00 86.69 90 HIS A O 1
ATOM 756 N N . VAL A 1 91 ? 12.322 -0.397 -21.546 1.00 88.00 91 VAL A N 1
ATOM 757 C CA . VAL A 1 91 ? 13.682 -0.157 -21.056 1.00 88.00 91 VAL A CA 1
ATOM 758 C C . VAL A 1 91 ? 14.586 -1.340 -21.390 1.00 88.00 91 VAL A C 1
ATOM 760 O O . VAL A 1 91 ? 14.626 -2.355 -20.695 1.00 88.00 91 VAL A O 1
ATOM 763 N N . VAL A 1 92 ? 15.401 -1.170 -22.429 1.00 84.88 92 VAL A N 1
ATOM 764 C CA . VAL A 1 92 ? 16.432 -2.145 -22.796 1.00 84.88 92 VAL A CA 1
ATOM 765 C C . VAL A 1 92 ? 17.582 -2.119 -21.781 1.00 84.88 92 VAL A C 1
ATOM 767 O O . VAL A 1 92 ? 18.279 -1.109 -21.627 1.00 84.88 92 VAL A O 1
ATOM 770 N N . ILE A 1 93 ? 17.804 -3.248 -21.098 1.00 83.00 93 ILE A N 1
ATOM 771 C CA . ILE A 1 93 ? 18.953 -3.470 -20.209 1.00 83.00 93 ILE A CA 1
ATOM 772 C C . ILE A 1 93 ? 20.052 -4.193 -20.988 1.00 83.00 93 ILE A C 1
ATOM 774 O O . ILE A 1 93 ? 19.924 -5.376 -21.297 1.00 83.00 93 ILE A O 1
ATOM 778 N N . SER A 1 94 ? 21.179 -3.517 -21.227 1.00 80.50 94 SER A N 1
ATOM 779 C CA . SER A 1 94 ? 22.383 -4.200 -21.709 1.00 80.50 94 SER A CA 1
ATOM 780 C C . SER A 1 94 ? 22.964 -5.091 -20.606 1.00 80.50 94 SER A C 1
ATOM 782 O O . SER A 1 94 ? 23.253 -4.618 -19.498 1.00 80.50 94 SER A O 1
ATOM 784 N N . GLN A 1 95 ? 23.107 -6.381 -20.912 1.00 80.56 95 GLN A N 1
ATOM 785 C CA . GLN A 1 95 ? 23.754 -7.386 -20.057 1.00 80.56 95 GLN A CA 1
ATOM 786 C C . GLN A 1 95 ? 25.231 -7.602 -20.421 1.00 80.56 95 GLN A C 1
ATOM 788 O O . GLN A 1 95 ? 25.938 -8.285 -19.683 1.00 80.56 95 GLN A O 1
ATOM 793 N N . MET A 1 96 ? 25.687 -7.037 -21.545 1.00 63.41 96 MET A N 1
ATOM 794 C CA . MET A 1 96 ? 27.084 -7.119 -21.973 1.00 63.41 96 MET A CA 1
ATOM 795 C C . MET A 1 96 ? 27.980 -6.519 -20.875 1.00 63.41 96 MET A C 1
ATOM 797 O O . MET A 1 96 ? 27.623 -5.515 -20.255 1.00 63.41 96 MET A O 1
ATOM 801 N N . ASP A 1 97 ? 29.091 -7.197 -20.587 1.00 68.00 97 ASP A N 1
ATOM 802 C CA . ASP A 1 97 ? 30.118 -6.837 -19.593 1.00 68.00 97 ASP A CA 1
ATOM 803 C C . ASP A 1 97 ? 29.732 -6.899 -18.102 1.00 68.00 97 ASP A C 1
ATOM 805 O O . ASP A 1 97 ? 30.501 -6.474 -17.235 1.00 68.00 97 ASP A O 1
ATOM 809 N N . LYS A 1 98 ? 28.573 -7.467 -17.744 1.00 74.50 98 LYS A N 1
ATOM 810 C CA . LYS A 1 98 ? 28.128 -7.543 -16.341 1.00 74.50 98 LYS A CA 1
ATOM 811 C C . LYS A 1 98 ? 28.355 -8.9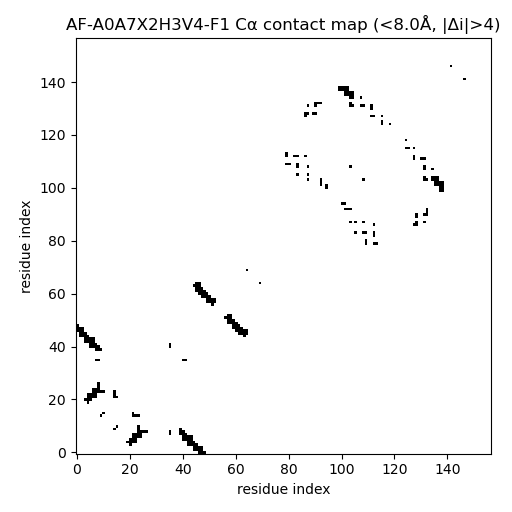18 -15.711 1.00 74.50 98 LYS A C 1
ATOM 813 O O . LYS A 1 98 ? 27.977 -9.949 -16.252 1.00 74.50 98 LYS A O 1
ATOM 818 N N . ARG A 1 99 ? 28.899 -8.926 -14.484 1.00 79.25 99 ARG A N 1
ATOM 819 C CA . ARG A 1 99 ? 29.181 -10.141 -13.683 1.00 79.25 99 ARG A CA 1
ATOM 820 C C . ARG A 1 99 ? 27.936 -10.988 -13.372 1.00 79.25 99 ARG A C 1
ATOM 822 O O . ARG A 1 99 ? 28.043 -12.188 -13.135 1.00 79.25 99 ARG A O 1
ATOM 829 N N . HIS A 1 100 ? 26.768 -10.359 -13.321 1.00 83.25 100 HIS A N 1
ATOM 830 C CA . HIS A 1 100 ? 25.484 -10.996 -13.044 1.00 83.25 100 HIS A CA 1
ATOM 831 C C . HIS A 1 100 ? 24.455 -10.506 -14.059 1.00 83.25 100 HIS A C 1
ATOM 833 O O . HIS A 1 100 ? 24.600 -9.383 -14.534 1.00 83.25 100 HIS A O 1
ATOM 839 N N . PRO A 1 101 ? 23.400 -11.279 -14.359 1.00 85.12 101 PRO A N 1
ATOM 840 C CA . PRO A 1 101 ? 22.262 -10.738 -15.081 1.00 85.12 101 PRO A CA 1
ATOM 841 C C . PRO A 1 101 ? 21.541 -9.712 -14.197 1.00 85.12 101 PRO A C 1
ATOM 843 O O . PRO A 1 101 ? 21.378 -9.925 -12.994 1.00 85.12 101 PRO A O 1
ATOM 846 N N . TYR A 1 102 ? 21.127 -8.591 -14.777 1.00 89.50 102 TYR A N 1
ATOM 847 C CA . TYR A 1 102 ? 20.423 -7.508 -14.086 1.00 89.50 102 TYR A CA 1
ATOM 848 C C . TYR A 1 102 ? 18.958 -7.426 -14.510 1.00 89.50 102 TYR A C 1
ATOM 850 O O . TYR A 1 102 ? 18.592 -7.792 -15.621 1.00 89.50 102 TYR A O 1
ATOM 858 N N . GLN A 1 103 ? 18.129 -6.896 -13.623 1.00 89.75 103 GLN A N 1
ATOM 859 C CA . GLN A 1 103 ? 16.718 -6.600 -13.842 1.00 89.75 103 GLN A CA 1
ATOM 860 C C . GLN A 1 103 ? 16.427 -5.152 -13.448 1.00 89.75 103 GLN A C 1
ATOM 862 O O . GLN A 1 103 ? 17.187 -4.536 -12.694 1.00 89.75 103 GLN A O 1
ATOM 867 N N . VAL A 1 104 ? 15.313 -4.609 -13.932 1.00 91.62 104 VAL A N 1
ATOM 868 C CA . VAL A 1 104 ? 14.856 -3.277 -13.529 1.00 91.62 104 VAL 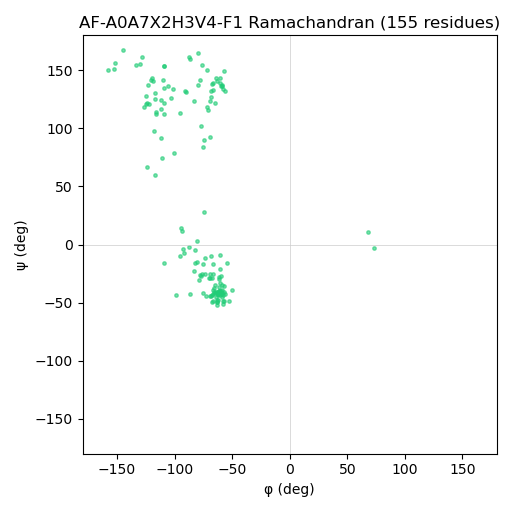A CA 1
ATOM 869 C C . VAL A 1 104 ? 14.594 -3.247 -12.021 1.00 91.62 104 VAL A C 1
ATOM 871 O O . VAL A 1 104 ? 14.003 -4.172 -11.459 1.00 91.62 104 VAL A O 1
ATOM 874 N N . ASN A 1 105 ? 14.988 -2.162 -11.350 1.00 93.31 105 ASN A N 1
ATOM 875 C CA . ASN A 1 105 ? 14.495 -1.882 -10.008 1.00 93.31 105 ASN A CA 1
ATOM 876 C C . ASN A 1 105 ? 13.047 -1.379 -10.089 1.00 93.31 105 ASN A C 1
ATOM 878 O O . ASN A 1 105 ? 12.805 -0.177 -10.198 1.00 93.31 105 ASN A O 1
ATOM 882 N N . PHE A 1 106 ? 12.083 -2.300 -10.041 1.00 91.62 106 PHE A N 1
ATOM 883 C CA . PHE A 1 106 ? 10.667 -1.961 -10.213 1.00 91.62 106 PHE A CA 1
ATOM 884 C C . PHE A 1 106 ? 10.174 -0.921 -9.196 1.00 91.62 106 PHE A C 1
ATOM 886 O O . PHE A 1 106 ? 9.415 -0.022 -9.546 1.00 91.62 106 PHE A O 1
ATOM 893 N N . THR A 1 107 ? 10.665 -0.969 -7.953 1.00 92.69 107 THR A N 1
ATOM 894 C CA . THR A 1 107 ? 10.338 0.042 -6.938 1.00 92.69 107 THR A CA 1
ATOM 895 C C . THR A 1 107 ? 10.739 1.436 -7.405 1.00 92.69 107 THR A C 1
ATOM 897 O O . THR A 1 107 ? 9.925 2.353 -7.340 1.00 92.69 107 THR A O 1
ATOM 900 N N . VAL A 1 108 ? 11.966 1.608 -7.906 1.00 92.75 108 VAL A N 1
ATOM 901 C CA . VAL A 1 108 ? 12.421 2.908 -8.425 1.00 92.75 108 VAL A CA 1
ATOM 902 C C . VAL A 1 108 ? 11.645 3.290 -9.683 1.00 92.75 108 VAL A C 1
ATOM 904 O O . VAL A 1 108 ? 11.234 4.440 -9.797 1.00 92.75 108 VAL A O 1
ATOM 907 N N . ALA A 1 109 ? 11.349 2.340 -10.573 1.00 93.44 109 ALA A N 1
ATOM 908 C CA . ALA A 1 109 ? 10.558 2.605 -11.773 1.00 93.44 109 ALA A CA 1
ATOM 909 C C . ALA A 1 109 ? 9.168 3.176 -11.455 1.00 93.44 109 ALA A C 1
ATOM 911 O O . ALA A 1 109 ? 8.771 4.175 -12.052 1.00 93.44 109 ALA A O 1
ATOM 912 N N . VAL A 1 110 ? 8.468 2.630 -10.453 1.00 94.12 110 VAL A N 1
ATOM 913 C CA . VAL A 1 110 ? 7.183 3.176 -9.980 1.00 94.12 110 VAL A CA 1
ATOM 914 C C . VAL A 1 110 ? 7.335 4.613 -9.472 1.00 94.12 110 VAL A C 1
ATOM 916 O O . VAL A 1 110 ? 6.477 5.454 -9.741 1.00 94.12 110 VAL A O 1
ATOM 919 N N . HIS A 1 111 ? 8.424 4.923 -8.760 1.00 93.06 111 HIS A N 1
ATOM 920 C CA . HIS A 1 111 ? 8.680 6.282 -8.270 1.00 93.06 111 HIS A CA 1
ATOM 921 C C . HIS A 1 111 ? 8.962 7.260 -9.414 1.00 93.06 111 HIS A C 1
ATOM 923 O O . HIS A 1 111 ? 8.401 8.354 -9.413 1.00 93.06 111 HIS A O 1
ATOM 929 N N . VAL A 1 112 ? 9.766 6.858 -10.403 1.00 92.56 112 VAL A N 1
ATOM 930 C CA . VAL A 1 112 ? 10.052 7.668 -11.598 1.00 92.56 112 VAL A CA 1
ATOM 931 C C . VAL A 1 112 ? 8.770 7.916 -12.394 1.00 92.56 112 VAL A C 1
ATOM 933 O O . VAL A 1 112 ? 8.454 9.063 -12.693 1.00 92.56 112 VAL A O 1
ATOM 936 N N . CYS A 1 113 ? 7.976 6.875 -12.655 1.00 92.81 113 CYS A N 1
ATOM 937 C CA . CYS A 1 113 ? 6.693 6.992 -13.352 1.00 92.81 113 CYS A CA 1
ATOM 938 C C . CYS A 1 113 ? 5.721 7.925 -12.617 1.00 92.81 113 CYS A C 1
ATOM 940 O O . CYS A 1 113 ? 5.050 8.755 -13.224 1.00 92.81 113 CYS A O 1
ATOM 942 N N . ARG A 1 114 ? 5.663 7.824 -11.284 1.00 92.75 114 ARG A N 1
ATOM 943 C CA . ARG A 1 114 ? 4.842 8.710 -10.451 1.00 92.75 114 ARG A CA 1
ATOM 944 C C . ARG A 1 114 ? 5.324 10.155 -10.501 1.00 92.75 114 ARG A C 1
ATOM 946 O O . ARG A 1 114 ? 4.492 11.051 -10.418 1.00 92.75 114 ARG A O 1
ATOM 953 N N . HIS A 1 115 ? 6.635 10.376 -10.558 1.00 91.06 115 HIS A N 1
ATOM 954 C CA . HIS A 1 115 ? 7.206 11.710 -10.689 1.00 91.06 115 HIS A CA 1
ATOM 955 C C . HIS A 1 115 ? 6.860 12.310 -12.054 1.00 91.06 115 HIS A C 1
ATOM 957 O O . HIS A 1 115 ? 6.289 13.390 -12.082 1.00 91.06 115 HIS A O 1
ATOM 963 N N . PHE A 1 116 ? 7.061 11.557 -13.139 1.00 90.19 116 PHE A N 1
ATOM 964 C CA . PHE A 1 116 ? 6.690 11.953 -14.500 1.00 90.19 116 PHE A CA 1
ATOM 965 C C . PHE A 1 116 ? 5.221 12.387 -14.617 1.00 90.19 116 PHE A C 1
ATOM 967 O O . PHE A 1 116 ? 4.942 13.471 -15.108 1.00 90.19 116 PHE A O 1
ATOM 974 N N . LEU A 1 117 ? 4.279 11.603 -14.080 1.00 88.31 117 LEU A N 1
ATOM 975 C CA . LEU A 1 117 ? 2.846 11.944 -14.103 1.00 88.31 117 LEU A CA 1
ATOM 976 C C . LEU A 1 117 ? 2.468 13.157 -13.232 1.00 88.31 117 LEU A C 1
ATOM 978 O O . LEU A 1 117 ? 1.319 13.594 -13.249 1.00 88.31 117 LEU A O 1
ATOM 982 N N . ARG A 1 118 ? 3.388 13.649 -12.398 1.00 88.00 118 ARG A N 1
ATOM 983 C CA . ARG A 1 118 ? 3.183 14.797 -11.503 1.00 88.00 118 ARG A CA 1
ATOM 984 C C . ARG A 1 118 ? 3.951 16.038 -11.925 1.00 88.00 118 ARG A C 1
ATOM 986 O O . ARG A 1 118 ? 3.658 17.104 -11.384 1.00 88.00 118 ARG A O 1
ATOM 993 N N . SER A 1 119 ? 4.935 15.893 -12.807 1.00 84.12 119 SER A N 1
ATOM 994 C CA . SER A 1 119 ? 5.643 17.014 -13.411 1.00 84.12 119 SER A CA 1
ATOM 995 C C . SER A 1 119 ? 4.621 17.932 -14.087 1.00 84.12 119 SER A C 1
ATOM 997 O O . SER A 1 119 ? 3.705 17.458 -14.756 1.00 84.12 119 SER A O 1
ATOM 999 N N . ARG A 1 120 ? 4.726 19.236 -13.822 1.00 72.44 120 ARG A N 1
ATOM 1000 C CA . ARG A 1 120 ? 3.888 20.270 -14.447 1.00 72.44 120 ARG A CA 1
ATOM 1001 C C . ARG A 1 120 ? 4.528 20.720 -15.758 1.00 72.44 120 ARG A C 1
ATOM 1003 O O . ARG A 1 120 ? 5.729 20.540 -15.929 1.00 72.44 120 ARG A O 1
ATOM 1010 N N . ASP A 1 121 ? 3.736 21.355 -16.618 1.00 67.25 121 ASP A N 1
ATOM 1011 C CA . ASP A 1 121 ? 4.138 21.797 -17.965 1.00 67.25 121 ASP A CA 1
ATOM 1012 C C . ASP A 1 121 ? 5.308 22.810 -17.991 1.00 67.25 121 ASP A C 1
ATOM 1014 O O . ASP A 1 121 ? 5.844 23.099 -19.058 1.00 67.25 121 ASP A O 1
ATOM 1018 N N . ASP A 1 122 ? 5.722 23.337 -16.833 1.00 69.94 122 ASP A N 1
ATOM 1019 C CA . ASP A 1 122 ? 6.784 24.344 -16.705 1.00 69.94 122 ASP A CA 1
ATOM 1020 C C . ASP A 1 122 ? 8.213 23.758 -16.762 1.00 69.94 122 ASP A C 1
ATOM 1022 O O . ASP A 1 122 ? 9.172 24.504 -16.965 1.00 69.94 122 ASP A O 1
ATOM 1026 N N . GLU A 1 123 ? 8.383 22.438 -16.602 1.00 74.25 123 GLU A N 1
ATOM 1027 C CA . GLU A 1 123 ? 9.685 21.761 -16.701 1.00 74.25 123 GLU A CA 1
ATOM 1028 C C . GLU A 1 123 ? 9.685 20.701 -17.813 1.00 74.25 123 GLU A C 1
ATOM 1030 O O . GLU A 1 123 ? 8.697 19.979 -17.980 1.00 74.25 123 GLU A O 1
ATOM 1035 N N . PRO A 1 124 ? 10.793 20.552 -18.570 1.00 77.56 124 PRO A N 1
ATOM 1036 C CA . PRO A 1 124 ? 10.895 19.504 -19.573 1.00 77.56 124 PRO A CA 1
ATOM 1037 C C . PRO A 1 124 ? 10.703 18.131 -18.910 1.00 77.56 124 PRO A C 1
ATOM 1039 O O . PRO A 1 124 ? 11.308 17.863 -17.865 1.00 77.56 124 PRO A O 1
ATOM 1042 N N . PRO A 1 125 ? 9.874 17.249 -19.498 1.00 78.00 125 PRO A N 1
ATOM 1043 C CA . PRO A 1 125 ? 9.559 15.972 -18.886 1.00 78.00 125 PRO A CA 1
ATOM 1044 C C . PRO A 1 125 ? 10.837 15.150 -18.668 1.00 78.00 125 PRO A C 1
ATOM 1046 O O . PRO A 1 125 ? 11.698 15.097 -19.553 1.00 78.00 125 PRO A O 1
ATOM 1049 N N . PRO A 1 126 ? 10.979 14.489 -17.506 1.00 83.75 126 PRO A N 1
ATOM 1050 C CA . PRO A 1 126 ? 12.152 13.677 -17.229 1.00 83.75 126 PRO A CA 1
ATOM 1051 C C . PRO A 1 126 ? 12.230 12.508 -18.216 1.00 83.75 126 PRO A C 1
ATOM 1053 O O . PRO A 1 126 ? 11.218 11.870 -18.507 1.00 83.75 126 PRO A O 1
ATOM 1056 N N . ASP A 1 127 ? 13.440 12.176 -18.676 1.00 89.25 127 ASP A N 1
ATOM 1057 C CA . ASP A 1 127 ? 13.676 10.952 -19.446 1.00 89.25 127 ASP A CA 1
ATOM 1058 C C . ASP A 1 127 ? 13.504 9.734 -18.526 1.00 89.25 127 ASP A C 1
ATOM 1060 O O . ASP A 1 127 ? 14.417 9.291 -17.815 1.00 89.25 127 ASP A O 1
ATOM 1064 N N . VAL A 1 128 ? 12.275 9.220 -18.514 1.00 89.81 128 VAL A N 1
ATOM 1065 C CA . VAL A 1 128 ? 11.855 8.094 -17.683 1.00 89.81 128 VAL A CA 1
ATOM 1066 C C . VAL A 1 128 ? 12.699 6.858 -17.983 1.00 89.81 128 VAL A C 1
ATOM 1068 O O . VAL A 1 128 ? 13.125 6.167 -17.056 1.00 89.81 128 VAL A O 1
ATOM 1071 N N . GLU A 1 129 ? 12.993 6.588 -19.254 1.00 90.31 129 GLU A N 1
ATOM 1072 C CA . GLU A 1 129 ? 13.737 5.395 -19.6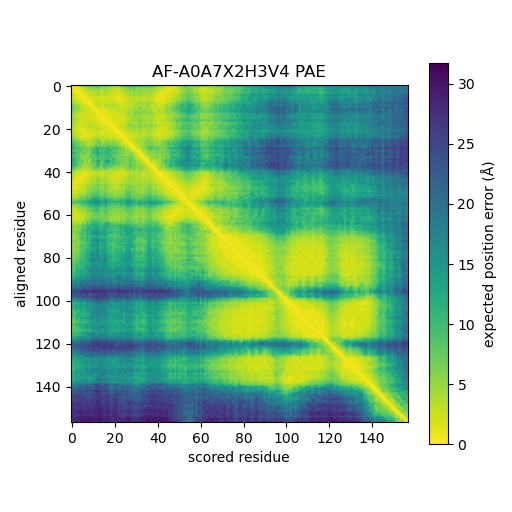43 1.00 90.31 129 GLU A CA 1
ATOM 1073 C C . GLU A 1 129 ? 15.190 5.457 -19.185 1.00 90.31 129 GLU A C 1
ATOM 1075 O O . GLU A 1 129 ? 15.704 4.476 -18.641 1.00 90.31 129 GLU A O 1
ATOM 1080 N N . ALA A 1 130 ? 15.857 6.601 -19.355 1.00 89.88 130 ALA A N 1
ATOM 1081 C CA . ALA A 1 130 ? 17.228 6.780 -18.887 1.00 89.88 130 ALA A CA 1
ATOM 1082 C C . ALA A 1 130 ? 17.331 6.647 -17.362 1.00 89.88 130 ALA A C 1
ATOM 1084 O O . ALA A 1 130 ? 18.237 5.972 -16.856 1.00 89.88 130 ALA A O 1
ATOM 1085 N N . LEU A 1 131 ? 16.381 7.226 -16.620 1.00 91.38 131 LEU A N 1
ATOM 1086 C CA . LEU A 1 131 ? 16.339 7.134 -15.159 1.00 91.38 131 LEU A CA 1
ATOM 1087 C C . LEU A 1 131 ? 16.120 5.698 -14.671 1.00 91.38 131 LEU A C 1
ATOM 1089 O O . LEU A 1 131 ? 16.780 5.264 -13.719 1.00 91.38 131 LEU A O 1
ATOM 1093 N N . ILE A 1 132 ? 15.242 4.939 -15.330 1.00 91.94 132 ILE A N 1
ATOM 1094 C CA . ILE A 1 132 ? 15.012 3.527 -15.010 1.00 91.94 132 ILE A CA 1
ATOM 1095 C C . ILE A 1 132 ? 16.241 2.685 -15.377 1.00 91.94 132 ILE A C 1
ATOM 1097 O O . ILE A 1 132 ? 16.695 1.879 -14.565 1.00 91.94 132 ILE A O 1
ATOM 1101 N N . ARG A 1 133 ? 16.842 2.908 -16.553 1.00 90.19 133 ARG A N 1
ATOM 1102 C CA . ARG A 1 133 ? 18.035 2.184 -17.030 1.00 90.19 133 ARG A CA 1
ATOM 1103 C C . ARG A 1 133 ? 19.239 2.364 -16.104 1.00 90.19 133 ARG A C 1
ATOM 1105 O O . ARG A 1 133 ? 20.024 1.433 -15.927 1.00 90.19 133 ARG A O 1
ATOM 1112 N N . LYS A 1 134 ? 19.365 3.536 -15.474 1.00 90.44 134 LYS A N 1
ATOM 1113 C CA . LYS A 1 134 ? 20.395 3.824 -14.464 1.00 90.44 134 LYS A CA 1
ATOM 1114 C C . LYS A 1 134 ? 20.174 3.061 -13.150 1.00 90.44 134 LYS A C 1
ATOM 1116 O O . LYS A 1 134 ? 21.134 2.802 -12.429 1.00 90.44 134 LYS A O 1
ATOM 1121 N N . ASN A 1 135 ? 18.935 2.677 -12.841 1.00 90.50 135 ASN A N 1
ATOM 1122 C CA . ASN A 1 135 ? 18.542 2.040 -11.583 1.00 90.50 135 ASN A CA 1
ATOM 1123 C C . ASN A 1 135 ? 18.148 0.569 -11.792 1.00 90.50 135 ASN A C 1
ATOM 1125 O O . ASN A 1 135 ? 16.979 0.191 -11.720 1.00 90.50 135 ASN A O 1
ATOM 1129 N N . ILE A 1 136 ? 19.148 -0.283 -12.010 1.00 90.81 136 ILE A N 1
ATOM 1130 C CA . ILE A 1 136 ? 18.988 -1.737 -12.162 1.00 90.81 136 ILE A CA 1
ATOM 1131 C C . ILE A 1 136 ? 19.542 -2.495 -10.950 1.00 90.81 136 ILE A C 1
ATOM 1133 O O . ILE A 1 136 ? 20.450 -2.030 -10.264 1.00 90.81 136 ILE A O 1
ATOM 1137 N N . LEU A 1 137 ? 19.013 -3.690 -10.695 1.00 90.44 137 LEU A N 1
ATOM 1138 C CA . LEU A 1 137 ? 19.441 -4.579 -9.613 1.00 90.44 137 LEU A CA 1
ATOM 1139 C C . LEU A 1 137 ? 19.939 -5.913 -10.180 1.00 90.44 137 LEU A C 1
ATOM 1141 O O . LEU A 1 137 ? 19.350 -6.412 -11.137 1.00 90.44 137 LEU A O 1
ATOM 1145 N N . PRO A 1 138 ? 20.976 -6.537 -9.595 1.00 90.19 138 PRO A N 1
ATOM 1146 C CA . PRO A 1 138 ? 21.389 -7.874 -10.004 1.00 90.19 138 PRO A CA 1
ATOM 1147 C C . PRO A 1 138 ? 20.297 -8.896 -9.656 1.00 90.19 138 PRO A C 1
ATOM 1149 O O . PRO A 1 138 ? 19.693 -8.850 -8.577 1.00 90.19 138 PRO A O 1
ATOM 1152 N N . ILE A 1 139 ? 20.051 -9.845 -10.556 1.00 87.94 139 ILE A N 1
ATOM 1153 C CA . ILE A 1 139 ? 19.138 -10.963 -10.323 1.00 87.94 139 ILE A CA 1
ATOM 1154 C C . ILE A 1 139 ? 19.799 -11.892 -9.311 1.00 87.94 139 ILE A C 1
ATOM 1156 O O . ILE A 1 139 ? 20.857 -12.477 -9.549 1.00 87.94 139 ILE A O 1
ATOM 1160 N N . ARG A 1 140 ? 19.168 -12.019 -8.144 1.00 80.75 140 ARG A N 1
ATOM 1161 C CA . ARG A 1 140 ? 19.669 -12.877 -7.075 1.00 80.75 140 ARG A CA 1
ATOM 1162 C C . ARG A 1 140 ? 19.219 -14.320 -7.334 1.00 80.75 140 ARG A C 1
ATOM 1164 O O . ARG A 1 140 ? 18.009 -14.547 -7.405 1.00 80.75 140 ARG A O 1
ATOM 1171 N N . PRO A 1 141 ? 20.139 -15.298 -7.418 1.00 77.44 141 PRO A N 1
ATOM 1172 C CA . PRO A 1 141 ? 19.754 -16.695 -7.546 1.00 77.44 141 PRO A CA 1
ATOM 1173 C C . PRO A 1 141 ? 18.905 -17.120 -6.343 1.00 77.44 141 PRO A C 1
ATOM 1175 O O . PRO A 1 141 ? 19.194 -16.772 -5.192 1.00 77.44 141 PRO A O 1
ATOM 1178 N N . ILE A 1 142 ? 17.824 -17.850 -6.623 1.00 75.06 142 ILE A N 1
ATOM 1179 C CA . ILE A 1 142 ? 16.902 -18.339 -5.597 1.00 75.06 142 ILE A CA 1
ATOM 1180 C C . ILE A 1 142 ? 17.665 -19.327 -4.717 1.00 75.06 142 ILE A C 1
ATOM 1182 O O . ILE A 1 142 ? 18.179 -20.334 -5.201 1.00 75.06 142 ILE A O 1
ATOM 1186 N N . ARG A 1 143 ? 17.729 -19.057 -3.409 1.00 76.88 143 ARG A N 1
ATOM 1187 C CA . ARG A 1 143 ? 18.368 -19.977 -2.458 1.00 76.88 143 ARG A CA 1
ATOM 1188 C C . ARG A 1 143 ? 17.584 -21.302 -2.424 1.00 76.88 143 ARG A C 1
ATOM 1190 O O . ARG A 1 143 ? 16.354 -21.241 -2.423 1.00 76.88 143 ARG A O 1
ATOM 1197 N N . PRO A 1 144 ? 18.229 -22.476 -2.285 1.00 69.19 144 PRO A N 1
ATOM 1198 C CA . PRO A 1 144 ? 17.546 -23.780 -2.290 1.00 69.19 144 PRO A CA 1
ATOM 1199 C C . PRO A 1 144 ? 16.347 -23.862 -1.326 1.00 69.19 144 PRO A C 1
ATOM 1201 O O . PRO A 1 144 ? 15.272 -24.338 -1.677 1.00 69.19 144 PRO A O 1
ATOM 1204 N N . ARG A 1 145 ? 16.468 -23.267 -0.131 1.00 58.12 145 ARG A N 1
ATOM 1205 C CA . ARG A 1 145 ? 15.384 -23.186 0.867 1.00 58.12 145 ARG A CA 1
ATOM 1206 C C . ARG A 1 145 ? 14.140 -22.412 0.387 1.00 58.12 145 ARG A C 1
ATOM 1208 O O . ARG A 1 145 ? 13.037 -22.690 0.843 1.00 58.12 145 ARG A O 1
ATOM 1215 N N . GLN A 1 146 ? 14.292 -21.448 -0.524 1.00 60.91 146 GLN A N 1
ATOM 1216 C CA . GLN A 1 146 ? 13.183 -20.683 -1.112 1.00 60.91 146 GLN A CA 1
ATOM 1217 C C . GLN A 1 146 ? 12.504 -21.410 -2.283 1.00 60.91 146 GLN A C 1
ATOM 1219 O O . GLN A 1 146 ? 11.333 -21.146 -2.548 1.00 60.91 146 GLN A O 1
ATOM 1224 N N . GLN A 1 147 ? 13.196 -22.344 -2.946 1.00 58.25 147 GLN A N 1
ATOM 1225 C CA . GLN A 1 147 ? 12.609 -23.167 -4.010 1.00 58.25 147 GLN A CA 1
ATOM 1226 C C . GLN A 1 147 ? 11.516 -24.095 -3.456 1.00 58.25 147 GLN A C 1
ATOM 1228 O O . GLN A 1 147 ? 10.436 -24.189 -4.038 1.00 58.25 147 GLN A O 1
ATOM 1233 N N . ASN A 1 148 ? 11.737 -24.689 -2.277 1.00 56.97 148 ASN A N 1
ATOM 1234 C CA . ASN A 1 148 ? 10.754 -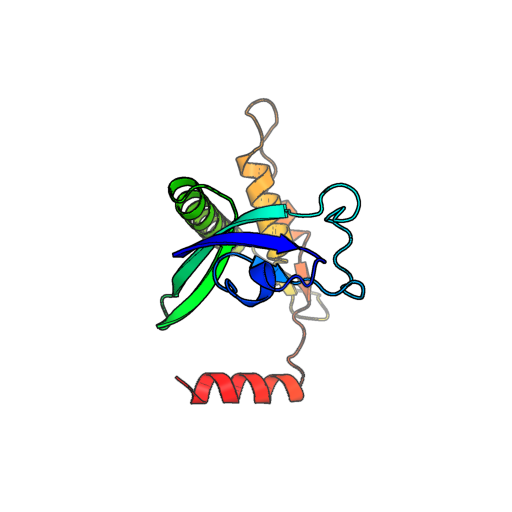25.571 -1.633 1.00 56.97 148 ASN A CA 1
ATOM 1235 C C . ASN A 1 148 ? 9.459 -24.839 -1.232 1.00 56.97 148 ASN A C 1
ATOM 1237 O O . ASN A 1 148 ? 8.377 -25.399 -1.366 1.00 56.97 148 ASN A O 1
ATOM 1241 N N . MET A 1 149 ? 9.533 -23.566 -0.822 1.00 54.91 149 MET A N 1
ATOM 1242 C CA . MET A 1 149 ? 8.336 -22.770 -0.498 1.00 54.91 149 MET A CA 1
ATOM 1243 C C . MET A 1 149 ? 7.487 -22.410 -1.727 1.00 54.91 149 MET A C 1
ATOM 1245 O O . MET A 1 149 ? 6.276 -22.248 -1.590 1.00 54.91 149 MET A O 1
ATOM 1249 N N . ARG A 1 150 ? 8.090 -22.278 -2.918 1.00 54.81 150 ARG A N 1
ATOM 1250 C CA . ARG A 1 150 ? 7.340 -22.038 -4.165 1.00 54.81 150 ARG A CA 1
ATOM 1251 C C . ARG A 1 150 ? 6.646 -23.306 -4.660 1.00 54.81 150 ARG A C 1
ATOM 1253 O O . ARG A 1 150 ? 5.465 -23.229 -4.971 1.00 54.81 150 ARG A O 1
ATOM 1260 N N . LYS A 1 151 ? 7.316 -24.465 -4.591 1.00 49.50 151 LYS A N 1
ATOM 1261 C CA . LYS A 1 151 ? 6.702 -25.770 -4.905 1.00 49.50 151 LYS A CA 1
ATOM 1262 C C . LYS A 1 151 ? 5.451 -26.041 -4.066 1.00 49.50 151 LYS A C 1
ATOM 1264 O O . LYS A 1 151 ? 4.439 -26.456 -4.608 1.00 49.50 151 LYS A O 1
ATOM 1269 N N . ILE A 1 152 ? 5.481 -25.730 -2.768 1.00 53.72 152 ILE A N 1
ATOM 1270 C CA . ILE A 1 152 ? 4.306 -25.895 -1.893 1.00 53.72 152 ILE A CA 1
ATOM 1271 C C . ILE A 1 152 ? 3.126 -25.019 -2.354 1.00 53.72 152 ILE A C 1
ATOM 1273 O O . ILE A 1 152 ? 1.986 -25.457 -2.289 1.00 53.72 152 ILE A O 1
ATOM 1277 N N . ARG A 1 153 ? 3.380 -23.801 -2.854 1.00 45.16 153 ARG A N 1
ATOM 1278 C CA . ARG A 1 153 ? 2.324 -22.896 -3.347 1.00 45.16 153 ARG A CA 1
ATOM 1279 C C . ARG A 1 153 ? 1.783 -23.276 -4.727 1.00 45.16 153 ARG A C 1
ATOM 1281 O O . ARG A 1 153 ? 0.642 -22.943 -5.019 1.00 45.16 153 ARG A O 1
ATOM 1288 N N . GLU A 1 154 ? 2.585 -23.932 -5.561 1.00 45.22 154 GLU A N 1
ATOM 1289 C CA . GLU A 1 154 ? 2.167 -24.425 -6.881 1.00 45.22 154 GLU A CA 1
ATOM 1290 C C . GLU A 1 154 ? 1.368 -25.731 -6.791 1.00 45.22 154 GLU A C 1
ATOM 1292 O O . GLU A 1 154 ? 0.469 -25.930 -7.592 1.00 45.22 154 GLU A O 1
ATOM 1297 N N . ILE A 1 155 ? 1.630 -26.576 -5.786 1.00 47.91 155 ILE A N 1
ATOM 1298 C CA . ILE A 1 155 ? 0.889 -27.832 -5.548 1.00 47.91 155 IL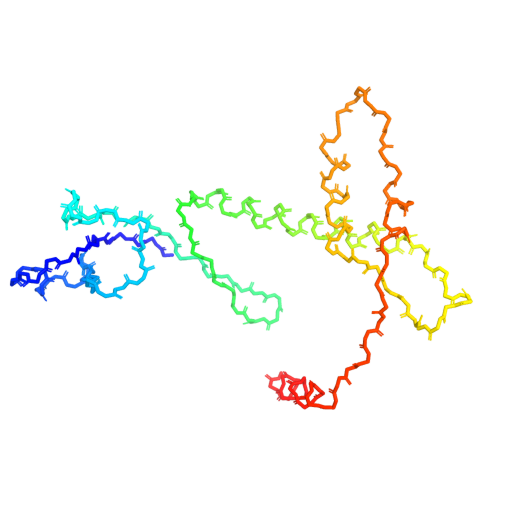E A CA 1
ATOM 1299 C C . ILE A 1 155 ? -0.513 -27.577 -4.945 1.00 47.91 155 ILE A C 1
ATOM 1301 O O . ILE A 1 155 ? -1.370 -28.451 -4.975 1.00 47.91 155 ILE A O 1
ATOM 1305 N N . SER A 1 156 ? -0.772 -26.381 -4.403 1.00 44.22 156 SER A N 1
ATOM 1306 C CA . SER A 1 156 ? -2.088 -25.975 -3.871 1.00 44.22 156 SER A CA 1
ATOM 1307 C C . SER A 1 156 ? -2.988 -25.228 -4.872 1.00 44.22 156 SER A C 1
ATOM 1309 O O . SER A 1 156 ? -3.968 -24.620 -4.441 1.00 44.22 156 SER A O 1
ATOM 1311 N N . ARG A 1 157 ? -2.646 -25.212 -6.166 1.00 38.66 157 ARG A N 1
ATOM 1312 C CA . ARG A 1 157 ? -3.494 -24.691 -7.253 1.00 38.66 157 ARG A CA 1
ATOM 1313 C C . ARG A 1 157 ? -4.094 -25.840 -8.047 1.00 38.66 157 ARG A C 1
ATOM 1315 O O . ARG A 1 157 ? -5.240 -25.655 -8.502 1.00 38.66 157 ARG A O 1
#